Protein AF-A0A2A2IGM1-F1 (afdb_monomer)

Organism: NCBI:txid2024555

Sequence (152 aa):
MILDYQLIFGVDKQMHVLLFTIISVVAGTVIILLSARGVALRNLSYLWITLVTSGIAEEYRQYMLPTRSAEFLDAIANMIGVTIGIFIPWLIAYGMKHKTHSFFKHFRLYTLFLFPLFLVLIYFNEIPFVTFEKPLQQKVDNIFVSIGLMKE

Secondary structure (DSSP, 8-state):
----HHHHH-HHHHHHHHHHHHHHHHHHHHHHHHSPTTTHHHHHHHHHHHHHHHHHHHHHHHHTSTT----HHHHHHHHHHHHHHHHHHHHHHHHHHSSS---HHHHHHHHHHHHHHHHHHHHH-SS-SS---HHHHHHHHHHHHHTT----

Radius of gyration: 18.64 Å; Cα contacts (8 Å, |Δi|>4): 118; chains: 1; bounding box: 52×28×47 Å

Foldseek 3Di:
DDFPCCLQPNPLLVCLLQVLLVVLLVVLVVLLVPDDQPCSLVVLVVVLVVQLVVQVVVLVVQCPPPVDNSAPSSSVSNNNSNVNNSVVSNVVSVVRRDVDDPPPPVVVVVCVVVVVVVVVSQVPGPDNSDDDDPVVVVVVVVVCVVVPNDDD

Mean predicted aligned error: 12.87 Å

pLDDT: mean 72.8, std 14.66, range [43.31, 95.06]

Solvent-accessible surface area (backbone atoms only — not comparable to full-atom values): 8603 Å² total; per-residue (Å²): 128,77,73,59,60,60,79,73,65,24,71,67,37,54,48,36,20,50,51,30,17,53,54,25,32,55,53,30,44,51,47,48,77,73,36,59,92,88,48,30,64,60,53,46,52,50,50,49,53,53,51,43,52,50,43,44,51,49,39,58,56,42,42,74,36,97,90,41,80,56,50,66,63,44,42,46,21,27,42,52,9,34,52,61,14,33,46,58,37,48,52,52,50,46,55,74,72,37,94,75,85,80,72,73,70,61,59,60,62,53,55,65,61,49,50,62,56,50,55,55,52,65,70,70,48,88,72,74,75,71,67,63,61,73,80,54,45,56,54,53,51,54,54,41,54,76,71,71,68,76,82,132

Structure (mmCIF, N/CA/C/O backbone):
data_AF-A0A2A2IGM1-F1
#
_entry.id   AF-A0A2A2IGM1-F1
#
loop_
_atom_site.group_PDB
_atom_site.id
_atom_site.type_symbol
_atom_site.label_atom_id
_atom_site.label_alt_id
_atom_site.label_comp_id
_atom_site.label_asym_id
_atom_site.label_entity_id
_atom_site.label_seq_id
_atom_site.pdbx_PDB_ins_code
_atom_site.Cartn_x
_atom_site.Cartn_y
_atom_site.Cartn_z
_atom_site.occupancy
_atom_site.B_iso_or_equiv
_atom_site.auth_seq_id
_atom_site.auth_comp_id
_atom_site.auth_asym_id
_atom_site.auth_atom_id
_atom_site.pdbx_PDB_model_num
ATOM 1 N N . MET A 1 1 ? 24.501 10.275 -14.518 1.00 49.25 1 MET A N 1
ATOM 2 C CA . MET A 1 1 ? 23.155 9.765 -14.167 1.00 49.25 1 MET A CA 1
ATOM 3 C C . MET A 1 1 ? 22.153 10.396 -15.121 1.00 49.25 1 MET A C 1
ATOM 5 O O . MET A 1 1 ? 21.998 11.608 -15.079 1.00 49.25 1 MET A O 1
ATOM 9 N N . ILE A 1 2 ? 21.548 9.618 -16.017 1.00 55.19 2 ILE A N 1
ATOM 10 C CA . ILE A 1 2 ? 20.453 10.086 -16.877 1.00 55.19 2 ILE A CA 1
ATOM 11 C C . ILE A 1 2 ? 19.196 9.430 -16.313 1.00 55.19 2 ILE A C 1
ATOM 13 O O . ILE A 1 2 ? 19.105 8.208 -16.299 1.00 55.19 2 ILE A O 1
ATOM 17 N N . LEU A 1 3 ? 18.301 10.235 -15.743 1.00 57.44 3 LEU A N 1
ATOM 18 C CA . LEU A 1 3 ? 17.039 9.766 -15.178 1.00 57.44 3 LEU A CA 1
ATOM 19 C C . LEU A 1 3 ? 15.986 9.791 -16.289 1.00 57.44 3 LEU A C 1
ATOM 21 O O . LEU A 1 3 ? 15.735 10.856 -16.856 1.00 57.44 3 LEU A O 1
ATOM 25 N N . ASP A 1 4 ? 15.359 8.655 -16.585 1.00 69.88 4 ASP A N 1
ATOM 26 C CA . ASP A 1 4 ? 14.182 8.640 -17.455 1.00 6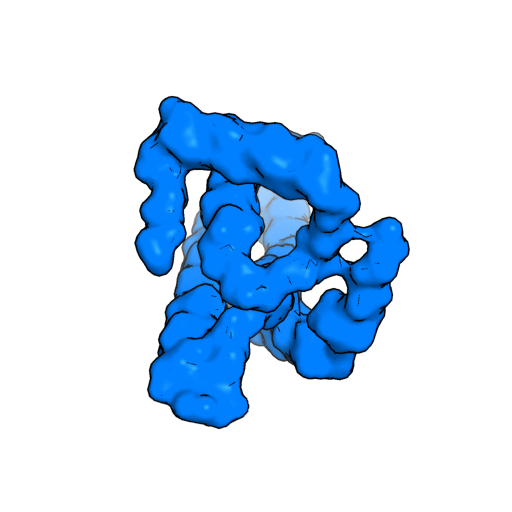9.88 4 ASP A CA 1
ATOM 27 C C . ASP A 1 4 ? 12.949 9.063 -16.644 1.00 69.88 4 ASP A C 1
ATOM 29 O O . ASP A 1 4 ? 12.289 8.269 -15.972 1.00 69.88 4 ASP A O 1
ATOM 33 N N . TYR A 1 5 ? 12.672 10.366 -16.660 1.00 68.38 5 TYR A N 1
ATOM 34 C CA . TYR A 1 5 ? 11.552 10.957 -15.930 1.00 68.38 5 TYR A CA 1
ATOM 35 C C . TYR A 1 5 ? 10.191 10.446 -16.404 1.00 68.38 5 TYR A C 1
ATOM 37 O O . TYR A 1 5 ? 9.252 10.415 -15.608 1.00 68.38 5 TYR A O 1
ATOM 45 N N . GLN A 1 6 ? 10.069 10.054 -17.672 1.00 69.56 6 GLN A N 1
ATOM 46 C CA . GLN A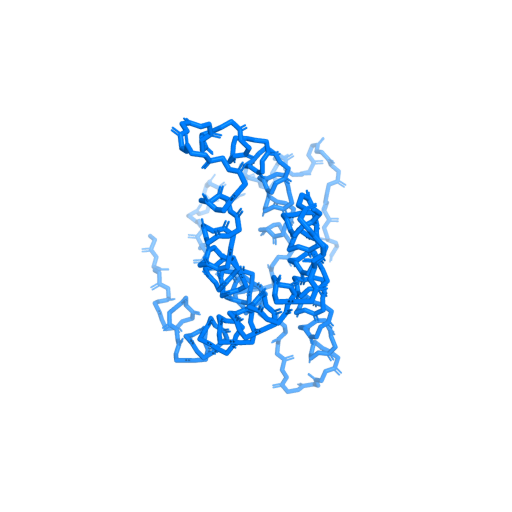 1 6 ? 8.806 9.586 -18.227 1.00 69.56 6 GLN A CA 1
ATOM 47 C C . GLN A 1 6 ? 8.500 8.160 -17.765 1.00 69.56 6 GLN A C 1
ATOM 49 O O . GLN A 1 6 ? 7.343 7.860 -17.481 1.00 69.56 6 GLN A O 1
ATOM 54 N N . LEU A 1 7 ? 9.525 7.322 -17.604 1.00 67.75 7 LEU A N 1
ATOM 55 C CA . LEU A 1 7 ? 9.385 5.998 -17.000 1.00 67.75 7 LEU A CA 1
ATOM 56 C C . LEU A 1 7 ? 9.006 6.089 -15.509 1.00 67.75 7 LEU A C 1
ATOM 58 O O . LEU A 1 7 ? 8.146 5.353 -15.035 1.00 67.75 7 LEU A O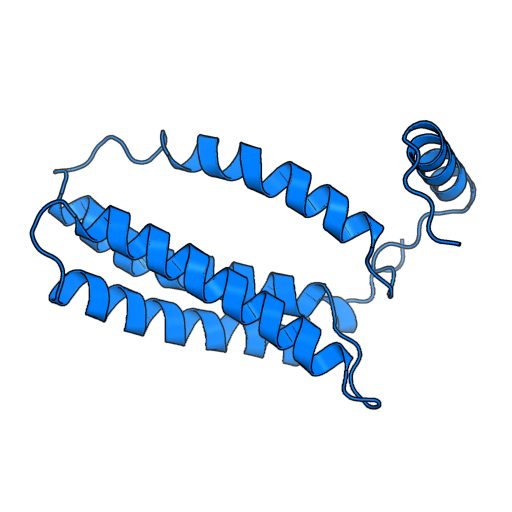 1
ATOM 62 N N . ILE A 1 8 ? 9.613 7.023 -14.766 1.00 67.12 8 ILE A N 1
ATOM 63 C CA . ILE A 1 8 ? 9.427 7.141 -13.307 1.00 67.12 8 ILE A CA 1
ATOM 64 C C . ILE A 1 8 ? 8.111 7.843 -12.931 1.00 67.12 8 ILE A C 1
ATOM 66 O O . ILE A 1 8 ? 7.452 7.440 -11.975 1.00 67.12 8 ILE A O 1
ATOM 70 N N . PHE A 1 9 ? 7.722 8.891 -13.662 1.00 68.44 9 PHE A N 1
ATOM 71 C CA . PHE A 1 9 ? 6.557 9.733 -13.345 1.00 68.44 9 PHE A CA 1
ATOM 72 C C . PHE A 1 9 ? 5.496 9.756 -14.449 1.00 68.44 9 PHE A C 1
ATOM 74 O O . PHE A 1 9 ? 4.668 10.673 -14.495 1.00 68.44 9 PHE A O 1
ATOM 81 N N . GLY A 1 10 ? 5.515 8.763 -15.339 1.00 77.88 10 GLY A N 1
ATOM 82 C CA . GLY A 1 10 ? 4.554 8.635 -16.427 1.00 77.88 10 GLY A CA 1
ATOM 83 C C . GLY A 1 10 ? 3.104 8.695 -15.945 1.00 77.88 10 GLY A C 1
ATOM 84 O O . GLY A 1 10 ? 2.783 8.330 -14.813 1.00 77.88 10 GLY A O 1
ATOM 85 N N . VAL A 1 11 ? 2.212 9.156 -16.826 1.00 75.38 11 VAL A N 1
ATOM 86 C CA . VAL A 1 11 ? 0.766 9.279 -16.550 1.00 75.38 11 VAL A CA 1
ATOM 87 C C . VAL A 1 11 ? 0.176 7.955 -16.059 1.00 75.38 11 VAL A C 1
ATOM 89 O O . VAL A 1 11 ? -0.656 7.943 -15.159 1.00 75.38 11 VAL A O 1
ATOM 92 N N . ASP A 1 12 ? 0.667 6.846 -16.599 1.00 80.62 12 ASP A N 1
ATOM 93 C CA . ASP A 1 12 ? 0.325 5.492 -16.178 1.00 80.62 12 ASP A CA 1
ATOM 94 C C . ASP A 1 12 ? 0.574 5.269 -14.668 1.00 80.62 12 ASP A C 1
ATOM 96 O O . ASP A 1 12 ? -0.357 4.951 -13.927 1.00 80.62 12 ASP A O 1
ATOM 100 N N . LYS A 1 13 ? 1.762 5.626 -14.153 1.00 81.50 13 LYS A N 1
ATOM 101 C CA . LYS A 1 13 ? 2.102 5.518 -12.717 1.00 81.50 13 LYS A CA 1
ATOM 102 C C . LYS A 1 13 ? 1.212 6.390 -11.842 1.00 81.50 13 LYS A C 1
ATOM 104 O O . LYS A 1 13 ? 0.799 5.988 -10.755 1.00 81.50 13 LYS A O 1
ATOM 109 N N . GLN A 1 14 ? 0.879 7.587 -12.320 1.00 77.31 14 GLN A N 1
ATOM 110 C CA . GLN A 1 14 ? -0.026 8.491 -11.608 1.00 77.31 14 GLN A CA 1
ATOM 111 C C . GLN A 1 14 ? -1.435 7.898 -11.499 1.00 77.31 14 GLN A C 1
ATOM 113 O O . GLN A 1 14 ? -2.065 8.010 -10.446 1.00 77.31 14 GLN A O 1
ATOM 118 N N . MET A 1 15 ? -1.909 7.223 -12.549 1.00 80.88 15 MET A N 1
ATOM 119 C CA . MET A 1 15 ? -3.199 6.537 -12.543 1.00 80.88 15 MET A CA 1
ATOM 120 C C . MET A 1 15 ? -3.215 5.353 -11.576 1.00 80.88 15 MET A C 1
ATOM 122 O O . MET A 1 15 ? -4.188 5.207 -10.837 1.00 80.88 15 MET A O 1
ATOM 126 N N . HIS A 1 16 ? -2.136 4.572 -11.511 1.00 87.00 16 HIS A N 1
ATOM 127 C CA . HIS A 1 16 ? -1.963 3.506 -10.521 1.00 87.00 16 HIS A CA 1
ATOM 128 C C . HIS A 1 16 ? -2.046 4.046 -9.082 1.00 87.00 16 HIS A C 1
ATOM 130 O O . HIS A 1 16 ? -2.864 3.577 -8.283 1.00 87.00 16 HIS A O 1
ATOM 136 N N . VAL A 1 17 ? -1.297 5.114 -8.767 1.00 84.25 17 VAL A N 1
ATOM 137 C CA . VAL A 1 17 ? -1.372 5.781 -7.453 1.00 84.25 17 VAL A CA 1
ATOM 138 C C . VAL A 1 17 ? -2.794 6.267 -7.163 1.00 84.25 17 VAL A C 1
ATOM 140 O O . VAL A 1 17 ? -3.334 5.995 -6.087 1.00 84.25 17 VAL A O 1
ATOM 143 N N . LEU A 1 18 ? -3.413 6.996 -8.094 1.00 79.56 18 LEU A N 1
ATOM 144 C CA . LEU A 1 18 ? -4.722 7.615 -7.894 1.00 79.56 18 LEU A CA 1
ATOM 145 C C . LEU A 1 18 ? -5.822 6.567 -7.688 1.00 79.56 18 LEU A C 1
ATOM 147 O O . LEU A 1 18 ? -6.613 6.680 -6.749 1.00 79.56 18 LEU A O 1
ATOM 151 N N . LEU A 1 19 ? -5.853 5.533 -8.532 1.00 86.00 19 LEU A N 1
ATOM 152 C CA . LEU A 1 19 ? -6.855 4.473 -8.482 1.00 86.00 19 LEU A CA 1
ATOM 153 C C . LEU A 1 19 ? -6.801 3.729 -7.147 1.00 86.00 19 LEU A C 1
ATOM 155 O O . LEU A 1 19 ? -7.818 3.621 -6.455 1.00 86.00 19 LEU A O 1
ATOM 159 N N . PHE A 1 20 ? -5.613 3.270 -6.749 1.00 90.56 20 PHE A N 1
ATOM 160 C CA . PHE A 1 20 ? -5.453 2.557 -5.485 1.00 90.56 20 PHE A CA 1
ATOM 161 C C . PHE A 1 20 ? -5.695 3.464 -4.277 1.00 90.56 20 PHE A C 1
ATOM 163 O O . PHE A 1 20 ? -6.268 3.002 -3.293 1.00 90.56 20 PHE A O 1
ATOM 170 N N . THR A 1 21 ? -5.379 4.763 -4.365 1.00 83.94 21 THR A N 1
ATOM 171 C CA . THR A 1 21 ? -5.746 5.739 -3.326 1.00 83.94 21 THR A CA 1
ATOM 172 C C . THR A 1 21 ? -7.259 5.787 -3.127 1.00 83.94 21 THR A C 1
ATOM 174 O O . THR A 1 21 ? -7.732 5.631 -2.001 1.00 83.94 21 THR A O 1
ATOM 177 N N . ILE A 1 22 ? -8.034 5.959 -4.203 1.00 80.75 22 ILE A N 1
ATOM 178 C CA . ILE A 1 22 ? -9.500 6.061 -4.130 1.00 80.75 22 ILE A CA 1
ATOM 179 C C . ILE A 1 22 ? -10.105 4.770 -3.569 1.00 80.75 22 ILE A C 1
ATOM 181 O O . ILE A 1 22 ? -10.891 4.824 -2.619 1.00 80.75 22 ILE A O 1
ATOM 185 N N . ILE A 1 23 ? -9.705 3.612 -4.107 1.00 91.25 23 ILE A N 1
ATOM 186 C CA . ILE A 1 23 ? -10.189 2.300 -3.651 1.00 91.25 23 ILE A CA 1
ATOM 187 C C . ILE A 1 23 ? -9.903 2.120 -2.158 1.00 91.25 23 ILE A C 1
ATOM 189 O O . ILE A 1 23 ? -10.788 1.735 -1.391 1.00 91.25 23 ILE A O 1
ATOM 193 N N . SER A 1 24 ? -8.688 2.446 -1.723 1.00 91.06 24 SER A N 1
ATOM 194 C CA . SER A 1 24 ? -8.276 2.328 -0.329 1.00 91.06 24 SER A CA 1
ATOM 195 C C . SER A 1 24 ? -9.010 3.271 0.621 1.00 91.06 24 SER A C 1
ATOM 197 O O . SER A 1 24 ? -9.373 2.839 1.716 1.00 91.06 24 SER A O 1
ATOM 199 N N . VAL A 1 25 ? -9.279 4.520 0.225 1.00 83.56 25 VAL A N 1
ATOM 200 C CA . VAL A 1 25 ? -10.068 5.462 1.041 1.00 83.56 25 VAL A CA 1
ATOM 201 C C . VAL A 1 25 ? -11.489 4.941 1.229 1.00 83.56 25 VAL A C 1
ATOM 203 O O . VAL A 1 25 ? -11.989 4.907 2.357 1.00 83.56 25 VAL A O 1
ATOM 206 N N . VAL A 1 26 ? -12.140 4.516 0.143 1.00 80.31 26 VAL A N 1
ATOM 207 C CA . VAL A 1 26 ? -13.522 4.020 0.182 1.00 80.31 26 VAL A CA 1
ATOM 208 C C . VAL A 1 26 ? -13.605 2.753 1.028 1.00 80.31 26 VAL A C 1
ATOM 210 O O . VAL A 1 26 ? -14.370 2.706 1.993 1.00 80.31 26 VAL A O 1
ATOM 213 N N . ALA A 1 27 ? -12.769 1.754 0.734 1.00 91.88 27 ALA A N 1
ATOM 214 C CA . ALA A 1 27 ? -12.755 0.496 1.471 1.00 91.88 27 ALA A CA 1
ATOM 215 C C . ALA A 1 27 ? -12.395 0.706 2.950 1.00 91.88 27 ALA A C 1
ATOM 217 O O . ALA A 1 27 ? -13.048 0.150 3.833 1.00 91.88 27 ALA A O 1
ATOM 218 N N . GLY A 1 28 ? -11.406 1.554 3.244 1.00 90.12 28 GLY A N 1
ATOM 219 C CA . GLY A 1 28 ? -11.013 1.869 4.615 1.00 90.12 28 GLY A CA 1
ATOM 220 C C . GLY A 1 28 ? -12.122 2.576 5.394 1.00 90.12 28 GLY A C 1
ATOM 221 O O . GLY A 1 28 ? -12.365 2.247 6.554 1.00 90.12 28 GLY A O 1
ATOM 222 N N . THR A 1 29 ? -12.855 3.488 4.752 1.00 80.56 29 THR A N 1
ATOM 223 C CA . THR A 1 29 ? -14.011 4.164 5.361 1.00 80.56 29 THR A CA 1
ATOM 224 C C . THR A 1 29 ? -15.123 3.168 5.683 1.00 80.56 29 THR A C 1
ATOM 226 O O . THR A 1 29 ? -15.623 3.154 6.807 1.00 80.56 29 THR A O 1
ATOM 229 N N . VAL A 1 30 ? -15.459 2.274 4.746 1.00 82.88 30 VAL A N 1
ATOM 230 C CA . VAL A 1 30 ? -16.436 1.193 4.972 1.00 82.88 30 VAL A CA 1
ATOM 231 C C . VAL A 1 30 ? -16.005 0.296 6.134 1.00 82.88 30 VAL A C 1
ATOM 233 O O . VAL A 1 30 ? -16.809 0.015 7.021 1.00 82.88 30 VAL A O 1
ATOM 236 N N . ILE A 1 31 ? -14.727 -0.097 6.193 1.00 90.56 31 ILE A N 1
ATOM 237 C CA . ILE A 1 31 ? -14.191 -0.894 7.302 1.00 90.56 31 ILE A CA 1
ATOM 238 C C . ILE A 1 31 ? -14.380 -0.181 8.638 1.00 90.56 31 ILE A C 1
ATOM 240 O O . ILE A 1 31 ? -14.783 -0.829 9.600 1.00 90.56 31 ILE A O 1
ATOM 244 N N . ILE A 1 32 ? -14.134 1.127 8.731 1.00 85.81 32 ILE A N 1
ATOM 245 C CA . ILE A 1 32 ? -14.345 1.874 9.981 1.00 85.81 32 ILE A CA 1
ATOM 246 C C . ILE A 1 32 ? -15.817 1.886 10.381 1.00 85.81 32 ILE A C 1
ATOM 248 O O . ILE A 1 32 ? -16.113 1.641 11.548 1.00 85.81 32 ILE A O 1
ATOM 252 N N . LEU A 1 33 ? -16.723 2.139 9.431 1.00 78.19 33 LEU A N 1
ATOM 253 C CA . LEU A 1 33 ? -18.165 2.205 9.686 1.00 78.19 33 LEU A CA 1
ATOM 254 C C . LEU A 1 33 ? -18.735 0.865 10.171 1.00 78.19 33 LEU A C 1
ATOM 256 O O . LEU A 1 33 ? -19.627 0.851 11.015 1.00 78.19 33 LEU A O 1
ATOM 260 N N . LEU A 1 34 ? -18.208 -0.251 9.663 1.00 84.50 34 LEU A N 1
ATOM 261 C CA . LEU A 1 34 ? -18.654 -1.601 10.023 1.00 84.50 34 LEU A CA 1
ATOM 262 C C . LEU A 1 34 ? -17.903 -2.196 11.224 1.00 84.50 34 LEU A C 1
ATOM 264 O O . LEU A 1 34 ? -18.344 -3.185 11.809 1.00 84.50 34 LEU A O 1
ATOM 268 N N . SER A 1 35 ? -16.752 -1.634 11.596 1.00 84.44 35 SER A N 1
ATOM 269 C CA . SER A 1 35 ? -15.924 -2.177 12.671 1.00 84.44 35 SER A CA 1
ATOM 270 C C . SER A 1 35 ? -16.444 -1.781 14.048 1.00 84.44 35 SER A C 1
ATOM 272 O O . SER A 1 35 ? -16.682 -0.611 14.342 1.00 84.44 35 SER A O 1
ATOM 274 N N . ALA A 1 36 ? -16.497 -2.753 14.959 1.00 82.94 36 ALA A N 1
ATOM 275 C CA . ALA A 1 36 ? -16.712 -2.473 16.373 1.00 82.94 36 ALA A CA 1
ATOM 276 C C . ALA A 1 36 ? -15.592 -1.580 16.951 1.00 82.94 36 ALA A C 1
ATOM 278 O O . ALA A 1 36 ? -14.444 -1.566 16.479 1.00 82.94 36 ALA A O 1
ATOM 279 N N . ARG A 1 37 ? -15.912 -0.838 18.020 1.00 73.81 37 ARG A N 1
ATOM 280 C CA . ARG A 1 37 ? -14.946 0.039 18.700 1.00 73.81 37 ARG A CA 1
ATOM 281 C C . ARG A 1 37 ? -13.709 -0.758 19.126 1.00 73.81 37 ARG A C 1
ATOM 283 O O . ARG A 1 37 ? -13.812 -1.803 19.755 1.00 73.81 37 ARG A O 1
ATOM 290 N N . GLY A 1 38 ? -12.529 -0.245 18.784 1.00 78.31 38 GLY A N 1
ATOM 291 C CA . GLY A 1 38 ? -11.242 -0.817 19.191 1.00 78.31 38 GLY A CA 1
ATOM 292 C C . GLY A 1 38 ? -10.607 -1.806 18.206 1.00 78.31 38 GLY A C 1
ATOM 293 O O . GLY A 1 38 ? -9.385 -1.964 18.266 1.00 78.31 38 GLY A O 1
ATOM 294 N N . VAL A 1 39 ? -11.366 -2.388 17.265 1.00 90.06 39 VAL A N 1
ATOM 295 C CA . VAL A 1 39 ? -10.822 -3.312 16.241 1.00 90.06 39 VAL A CA 1
ATOM 296 C C . VAL A 1 39 ? -10.585 -2.664 14.873 1.00 90.06 39 VAL A C 1
ATOM 298 O O . VAL A 1 39 ? -9.858 -3.233 14.063 1.00 90.06 39 VAL A O 1
ATOM 301 N N . ALA A 1 40 ? -11.106 -1.455 14.634 1.00 88.38 40 ALA A N 1
ATOM 302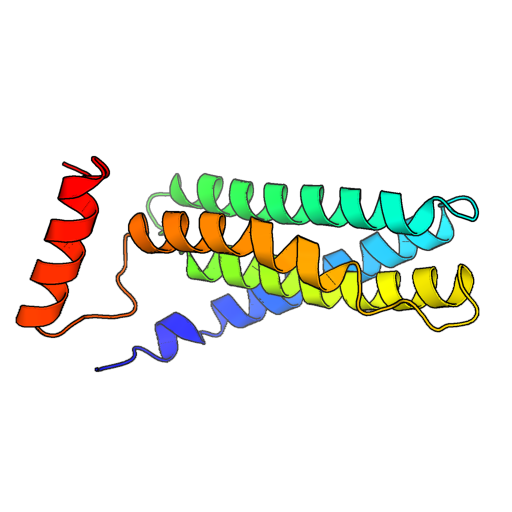 C CA . ALA A 1 40 ? -10.998 -0.753 13.348 1.00 88.38 40 ALA A CA 1
ATOM 303 C C . ALA A 1 40 ? -9.553 -0.632 12.828 1.00 88.38 40 ALA A C 1
ATOM 305 O O . ALA A 1 40 ? -9.290 -0.962 11.679 1.00 88.38 40 ALA A O 1
ATOM 306 N N . LEU A 1 41 ? -8.590 -0.252 13.680 1.00 88.88 41 LEU A N 1
ATOM 307 C CA . LEU A 1 41 ? -7.178 -0.142 13.275 1.00 88.88 41 LEU A CA 1
ATOM 308 C C . LEU A 1 41 ? -6.585 -1.482 12.820 1.00 88.88 41 LEU A C 1
ATOM 310 O O . LEU A 1 41 ? -5.797 -1.513 11.883 1.00 88.88 41 LEU A O 1
ATOM 314 N N . ARG A 1 42 ? -6.974 -2.589 13.464 1.00 90.44 42 ARG A N 1
ATOM 315 C CA . ARG A 1 42 ? -6.532 -3.931 13.066 1.00 90.44 42 ARG A CA 1
ATOM 316 C C . ARG A 1 42 ? -7.122 -4.307 11.708 1.00 90.44 42 ARG A C 1
ATOM 318 O O . ARG A 1 42 ? -6.402 -4.802 10.851 1.00 90.44 42 ARG A O 1
ATOM 325 N N . ASN A 1 43 ? -8.407 -4.027 11.509 1.00 92.62 43 ASN A N 1
ATOM 326 C CA . ASN A 1 43 ? -9.094 -4.316 10.253 1.00 92.62 43 ASN A CA 1
ATOM 327 C C . ASN A 1 43 ? -8.543 -3.467 9.093 1.00 92.62 43 ASN A C 1
ATOM 329 O O . ASN A 1 43 ? -8.405 -3.978 7.988 1.00 92.62 43 ASN A O 1
ATOM 333 N N . LEU A 1 44 ? -8.151 -2.214 9.348 1.00 92.00 44 LEU A N 1
ATOM 334 C CA . LEU A 1 44 ? -7.449 -1.376 8.370 1.00 92.00 44 LEU A CA 1
ATOM 335 C C . LEU A 1 44 ? -6.065 -1.930 8.008 1.00 92.00 44 LEU A C 1
ATOM 337 O O . LEU A 1 44 ? -5.697 -1.898 6.839 1.00 92.00 44 LEU A O 1
ATOM 341 N N . SER A 1 45 ? -5.316 -2.482 8.971 1.00 90.94 45 SER A N 1
ATOM 342 C CA . SER A 1 45 ? -4.050 -3.167 8.670 1.00 90.94 45 SER A CA 1
ATOM 343 C C . SER A 1 45 ? -4.263 -4.401 7.790 1.00 90.94 45 SER A C 1
ATOM 345 O O . SER A 1 45 ? -3.495 -4.618 6.858 1.00 90.94 45 SER A O 1
ATOM 347 N N . TYR A 1 46 ? -5.308 -5.196 8.049 1.00 93.50 46 TYR A N 1
ATOM 348 C CA . TYR A 1 46 ? -5.648 -6.331 7.185 1.00 93.50 46 TYR A CA 1
ATOM 349 C C . TYR A 1 46 ? -6.042 -5.876 5.784 1.00 93.50 46 TYR A C 1
ATOM 351 O O . TYR A 1 46 ? -5.528 -6.424 4.816 1.00 93.50 46 TYR A O 1
ATOM 359 N N . LEU A 1 47 ? -6.865 -4.829 5.674 1.00 94.25 47 LEU A N 1
ATOM 360 C CA . LEU A 1 47 ? -7.216 -4.233 4.388 1.00 94.25 47 LEU A CA 1
ATOM 361 C C . LEU A 1 47 ? -5.969 -3.776 3.620 1.00 94.25 47 LEU A C 1
ATOM 363 O O . LEU A 1 47 ? -5.866 -4.049 2.429 1.00 94.25 47 LEU A O 1
ATOM 367 N N . TRP A 1 48 ? -5.015 -3.122 4.291 1.00 95.06 48 TRP A N 1
ATOM 368 C CA . TRP A 1 48 ? -3.764 -2.691 3.665 1.00 95.06 48 TRP A CA 1
ATOM 369 C C . TRP A 1 48 ? -2.991 -3.874 3.088 1.00 95.06 48 TRP A C 1
ATOM 371 O O . TRP A 1 48 ? -2.654 -3.854 1.908 1.00 95.06 48 TRP A O 1
ATOM 381 N N . ILE A 1 49 ? -2.784 -4.929 3.886 1.00 91.69 49 ILE A N 1
ATOM 382 C CA . ILE A 1 49 ? -2.086 -6.140 3.435 1.00 91.69 49 ILE A CA 1
ATOM 383 C C . ILE A 1 49 ? -2.817 -6.739 2.231 1.00 91.69 49 ILE A C 1
ATOM 385 O O . ILE A 1 49 ? -2.195 -7.002 1.208 1.00 91.69 49 ILE A O 1
ATOM 389 N N . THR A 1 50 ? -4.140 -6.900 2.317 1.00 93.62 50 THR A N 1
ATOM 390 C CA . THR A 1 50 ? -4.942 -7.465 1.228 1.00 93.62 50 THR A CA 1
ATOM 391 C C . THR A 1 50 ? -4.829 -6.646 -0.054 1.00 93.62 50 THR A C 1
ATOM 393 O O . THR A 1 50 ? -4.616 -7.228 -1.115 1.00 93.62 50 THR A O 1
ATOM 396 N N . LEU A 1 51 ? -4.941 -5.317 0.016 1.00 93.38 51 LEU A N 1
ATOM 397 C CA . LEU A 1 51 ? -4.880 -4.458 -1.168 1.00 93.38 51 LEU A CA 1
ATOM 398 C C . LEU A 1 51 ? -3.478 -4.410 -1.780 1.00 93.38 51 LEU A C 1
ATOM 400 O O . LEU A 1 51 ? -3.364 -4.492 -2.999 1.00 93.38 51 LEU A O 1
ATOM 404 N N . VAL A 1 52 ? -2.420 -4.343 -0.966 1.00 90.31 52 VAL A N 1
ATOM 405 C CA . VAL A 1 52 ? -1.036 -4.379 -1.468 1.00 90.31 52 VAL A CA 1
ATOM 406 C C . VAL A 1 52 ? -0.724 -5.727 -2.111 1.00 90.31 52 VAL A C 1
ATOM 408 O O . VAL A 1 52 ? -0.219 -5.762 -3.229 1.00 90.31 52 VAL A O 1
ATOM 411 N N . THR A 1 53 ? -1.068 -6.842 -1.460 1.00 88.44 53 THR A N 1
ATOM 412 C CA . THR A 1 53 ? -0.864 -8.178 -2.036 1.00 88.44 53 THR A CA 1
ATOM 413 C C . THR A 1 53 ? -1.669 -8.359 -3.320 1.00 88.44 53 THR A C 1
ATOM 415 O O . THR A 1 53 ? -1.133 -8.887 -4.289 1.00 88.44 53 THR A O 1
ATOM 418 N N . SER A 1 54 ? -2.919 -7.888 -3.360 1.00 89.19 54 SER A N 1
ATOM 419 C CA . SER A 1 54 ? -3.752 -7.962 -4.567 1.00 89.19 54 SER A CA 1
ATOM 420 C C . SER A 1 54 ? -3.184 -7.109 -5.701 1.00 89.19 54 SER A C 1
ATOM 422 O O . SER A 1 54 ? -3.147 -7.570 -6.834 1.00 89.19 54 SER A O 1
ATOM 424 N N . GLY A 1 55 ? -2.692 -5.902 -5.400 1.00 87.25 55 GLY A N 1
ATOM 425 C CA . GLY A 1 55 ? -2.043 -5.035 -6.384 1.00 87.25 55 GLY A CA 1
ATOM 426 C C . GLY A 1 55 ? -0.776 -5.663 -6.962 1.00 87.25 55 GLY A C 1
ATOM 427 O O . GLY A 1 55 ? -0.616 -5.698 -8.173 1.00 87.25 55 GLY A O 1
ATOM 428 N N . ILE A 1 56 ? 0.086 -6.238 -6.118 1.00 86.31 56 ILE A N 1
ATOM 429 C CA . ILE A 1 56 ? 1.289 -6.954 -6.574 1.00 86.31 56 ILE A CA 1
ATOM 430 C C . ILE A 1 56 ? 0.913 -8.183 -7.415 1.00 86.31 56 ILE A C 1
ATOM 432 O O . ILE A 1 56 ? 1.508 -8.416 -8.464 1.00 86.31 56 ILE A O 1
ATOM 436 N N . ALA A 1 57 ? -0.070 -8.972 -6.973 1.00 85.69 57 ALA A N 1
ATOM 437 C CA . ALA A 1 57 ? -0.531 -10.146 -7.709 1.00 85.69 57 ALA A CA 1
ATOM 438 C C . ALA A 1 57 ? -1.108 -9.775 -9.083 1.00 85.69 57 ALA A C 1
ATOM 440 O O . ALA A 1 57 ? -0.890 -10.500 -10.050 1.00 85.69 57 ALA A O 1
ATOM 441 N N . GLU A 1 58 ? -1.806 -8.642 -9.179 1.00 85.88 58 GLU A N 1
ATOM 442 C CA . GLU A 1 58 ? -2.331 -8.139 -10.444 1.00 85.88 58 GLU A CA 1
ATOM 443 C C . GLU A 1 58 ? -1.207 -7.714 -11.399 1.00 85.88 58 GLU A C 1
ATOM 445 O O . GLU A 1 58 ? -1.271 -8.064 -12.575 1.00 85.88 58 GLU A O 1
ATOM 450 N N . GLU A 1 59 ? -0.134 -7.083 -10.912 1.00 83.44 59 GLU A N 1
ATOM 451 C CA . GLU A 1 59 ? 1.042 -6.795 -11.751 1.00 83.44 59 GLU A CA 1
ATOM 452 C C . GLU A 1 59 ? 1.716 -8.083 -12.256 1.00 83.44 59 GLU A C 1
ATOM 454 O O . GLU A 1 59 ? 2.027 -8.206 -13.441 1.00 83.44 59 GLU A O 1
ATOM 459 N N . TYR A 1 60 ? 1.860 -9.109 -11.406 1.00 80.69 60 TYR A N 1
ATOM 460 C CA . TYR A 1 60 ? 2.351 -10.425 -11.845 1.00 80.69 60 TYR A CA 1
ATOM 461 C C . TYR A 1 60 ? 1.413 -11.110 -12.845 1.00 80.69 60 TYR A C 1
ATOM 463 O O . TYR A 1 60 ? 1.873 -11.813 -13.744 1.00 80.69 60 TYR A O 1
ATOM 471 N N . ARG A 1 61 ? 0.095 -10.917 -12.726 1.00 83.44 61 ARG A N 1
ATOM 472 C CA . ARG A 1 61 ? -0.869 -11.416 -13.714 1.00 83.44 61 ARG A CA 1
ATOM 473 C C . ARG A 1 61 ? -0.699 -10.693 -15.051 1.00 83.44 61 ARG A C 1
ATOM 475 O O . ARG A 1 61 ? -0.805 -11.326 -16.099 1.00 83.44 61 ARG A O 1
ATOM 482 N N . GLN A 1 62 ? -0.432 -9.388 -15.023 1.00 76.00 62 GLN A N 1
ATOM 483 C CA . GLN A 1 62 ? -0.182 -8.588 -16.222 1.00 76.00 62 GLN A CA 1
ATOM 484 C C . GLN A 1 62 ? 1.155 -8.925 -16.886 1.00 76.00 62 GLN A C 1
ATOM 486 O O . GLN A 1 62 ? 1.205 -8.905 -18.111 1.00 76.00 62 GLN A O 1
ATOM 491 N N . TYR A 1 63 ? 2.175 -9.342 -16.125 1.00 69.31 63 TYR A N 1
ATOM 492 C CA . TYR A 1 63 ? 3.429 -9.887 -16.671 1.00 69.31 63 TYR A CA 1
ATOM 493 C C . TYR A 1 63 ? 3.202 -11.043 -17.652 1.00 69.31 63 TYR A C 1
ATOM 495 O O . TYR A 1 63 ? 3.937 -11.213 -18.620 1.00 69.31 63 TYR A O 1
ATOM 503 N N . MET A 1 64 ? 2.175 -11.864 -17.409 1.00 72.50 64 MET A N 1
ATOM 504 C CA . MET A 1 64 ? 1.862 -13.006 -18.271 1.00 72.50 64 MET A CA 1
ATOM 505 C C . MET A 1 64 ? 1.251 -12.587 -19.619 1.00 72.50 64 MET A C 1
ATOM 507 O O . MET A 1 64 ? 1.032 -13.441 -20.479 1.00 72.50 64 MET A O 1
ATOM 511 N N . LEU A 1 65 ? 0.946 -11.299 -19.817 1.00 75.38 65 LEU A N 1
ATOM 512 C CA . LEU A 1 65 ? 0.431 -10.778 -21.077 1.00 75.38 65 LEU A CA 1
ATOM 513 C C . LEU A 1 65 ? 1.598 -10.332 -21.975 1.00 75.38 65 LEU A C 1
ATOM 515 O O . LEU A 1 65 ? 2.356 -9.443 -21.600 1.00 75.38 65 LEU A O 1
ATOM 519 N N . PRO A 1 66 ? 1.708 -10.853 -23.209 1.00 58.22 66 PRO A N 1
ATOM 520 C CA . PRO A 1 66 ? 2.875 -10.644 -24.075 1.00 58.22 66 PRO A CA 1
ATOM 521 C C . PRO A 1 66 ? 3.094 -9.193 -24.540 1.00 58.22 66 PRO A C 1
ATOM 523 O O . PRO A 1 66 ? 4.126 -8.889 -25.127 1.00 58.22 66 PRO A O 1
ATOM 526 N N . THR A 1 67 ? 2.137 -8.292 -24.303 1.00 62.59 67 THR A N 1
ATOM 527 C CA . THR A 1 67 ? 2.215 -6.865 -24.663 1.00 62.59 67 THR A CA 1
ATOM 528 C C . THR A 1 67 ? 2.410 -5.947 -23.455 1.00 62.59 67 THR A C 1
ATOM 530 O O . THR A 1 67 ? 2.318 -4.730 -23.608 1.00 62.59 67 THR A O 1
ATOM 533 N N . ARG A 1 68 ? 2.599 -6.502 -22.251 1.00 58.19 68 ARG A N 1
ATOM 534 C CA . ARG A 1 68 ? 2.769 -5.747 -21.007 1.00 58.19 68 ARG A CA 1
ATOM 535 C C . ARG A 1 68 ? 4.012 -6.235 -20.274 1.00 58.19 68 ARG A C 1
ATOM 537 O O . ARG A 1 68 ? 4.106 -7.399 -19.908 1.00 58.19 68 ARG A O 1
ATOM 544 N N . SER A 1 69 ? 4.952 -5.333 -20.027 1.00 59.12 69 SER A N 1
ATOM 545 C CA . SER A 1 69 ? 5.975 -5.543 -19.007 1.00 59.12 69 SER A CA 1
ATOM 546 C C . SER A 1 69 ? 5.335 -5.341 -17.638 1.00 59.12 69 SER A C 1
AT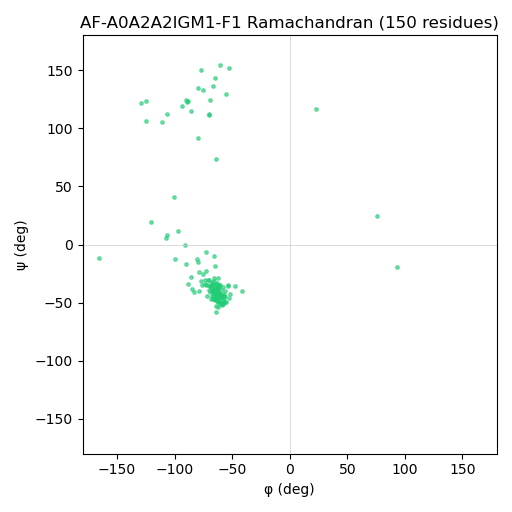OM 548 O O . SER A 1 69 ? 4.629 -4.355 -17.443 1.00 59.12 69 SER A O 1
ATOM 550 N N . ALA A 1 70 ? 5.572 -6.245 -16.686 1.00 56.62 70 ALA A N 1
ATOM 551 C CA . ALA A 1 70 ? 5.289 -5.915 -15.293 1.00 56.62 70 ALA A CA 1
ATOM 552 C C . ALA A 1 70 ? 6.306 -4.877 -14.847 1.00 56.62 70 ALA A C 1
ATOM 554 O O . ALA A 1 70 ? 7.502 -5.161 -14.764 1.00 56.62 70 ALA A O 1
ATOM 555 N N . GLU A 1 71 ? 5.839 -3.664 -14.589 1.00 66.69 71 GLU A N 1
ATOM 556 C CA . GLU A 1 71 ? 6.726 -2.609 -14.150 1.00 66.69 71 GLU A CA 1
ATOM 557 C C . GLU A 1 71 ? 6.728 -2.584 -12.632 1.00 66.69 71 GLU A C 1
ATOM 559 O O . GLU A 1 71 ? 5.726 -2.334 -11.966 1.00 66.69 71 GLU A O 1
ATOM 564 N N . PHE A 1 72 ? 7.904 -2.810 -12.058 1.00 70.81 72 PHE A N 1
ATOM 565 C CA . PHE A 1 72 ? 8.140 -2.625 -10.630 1.00 70.81 72 PHE A CA 1
ATOM 566 C C . PHE A 1 72 ? 7.595 -1.278 -10.120 1.00 70.81 72 PHE A C 1
ATOM 568 O O . PHE A 1 72 ? 7.069 -1.178 -9.009 1.00 70.81 72 PHE A O 1
ATOM 575 N N . LEU A 1 73 ? 7.683 -0.248 -10.963 1.00 76.81 73 LEU A N 1
ATOM 576 C CA . LEU A 1 73 ? 7.174 1.087 -10.688 1.00 76.81 73 LEU A CA 1
ATOM 577 C C . LEU A 1 73 ? 5.642 1.137 -10.566 1.00 76.81 73 LEU A C 1
ATOM 579 O O . LEU A 1 73 ? 5.158 1.946 -9.779 1.00 76.81 73 LEU A O 1
ATOM 583 N N . ASP A 1 74 ? 4.891 0.253 -11.231 1.00 83.44 74 ASP A N 1
ATOM 584 C CA . ASP A 1 74 ? 3.436 0.118 -11.047 1.00 83.44 74 ASP A CA 1
ATOM 585 C C . ASP A 1 74 ? 3.091 -0.522 -9.715 1.00 83.44 74 ASP A C 1
ATOM 587 O O . ASP A 1 74 ? 2.260 -0.006 -8.969 1.00 83.44 74 ASP A O 1
ATOM 591 N N . ALA A 1 75 ? 3.792 -1.592 -9.342 1.00 83.88 75 ALA A N 1
ATOM 592 C CA . ALA A 1 75 ? 3.612 -2.207 -8.031 1.00 83.88 75 ALA A CA 1
ATOM 593 C C . ALA A 1 75 ? 3.923 -1.210 -6.895 1.00 83.88 75 ALA A C 1
ATOM 595 O O . ALA A 1 75 ? 3.202 -1.153 -5.892 1.00 83.88 75 ALA A O 1
ATOM 596 N N . ILE A 1 76 ? 4.960 -0.378 -7.064 1.00 84.94 76 ILE A N 1
ATOM 597 C CA . ILE A 1 76 ? 5.262 0.726 -6.145 1.00 84.94 76 ILE A CA 1
ATOM 598 C C . ILE A 1 76 ? 4.150 1.772 -6.165 1.00 84.94 76 ILE A C 1
ATOM 600 O O . ILE A 1 76 ? 3.700 2.183 -5.095 1.00 84.94 76 ILE A O 1
ATOM 604 N N . ALA A 1 77 ? 3.705 2.206 -7.344 1.00 87.19 77 ALA A N 1
ATOM 605 C CA . ALA A 1 77 ? 2.631 3.180 -7.487 1.00 87.19 77 ALA A CA 1
ATOM 606 C C . ALA A 1 77 ? 1.352 2.704 -6.775 1.00 87.19 77 ALA A C 1
ATOM 608 O O . ALA A 1 77 ? 0.776 3.449 -5.978 1.00 87.19 77 ALA A O 1
ATOM 609 N N . ASN A 1 78 ? 0.982 1.434 -6.947 1.00 90.38 78 ASN A N 1
ATOM 610 C CA . ASN A 1 78 ? -0.129 0.787 -6.252 1.00 90.38 78 ASN A CA 1
ATOM 611 C C . ASN A 1 78 ? 0.075 0.826 -4.731 1.00 90.38 78 ASN A C 1
ATOM 613 O O . ASN A 1 78 ? -0.803 1.280 -3.999 1.00 90.38 78 ASN A O 1
ATOM 617 N N . MET A 1 79 ? 1.244 0.408 -4.233 1.00 91.75 79 MET A N 1
ATOM 618 C CA . MET A 1 79 ? 1.548 0.400 -2.796 1.00 91.75 79 MET A CA 1
ATOM 619 C C . MET A 1 79 ? 1.521 1.806 -2.179 1.00 91.75 79 MET A C 1
ATOM 621 O O . MET A 1 79 ? 1.003 1.988 -1.071 1.00 91.75 79 MET A O 1
ATOM 625 N N . ILE A 1 80 ? 2.059 2.805 -2.883 1.00 89.88 80 ILE A N 1
ATOM 626 C CA . ILE A 1 80 ? 2.004 4.214 -2.482 1.00 89.88 80 ILE A CA 1
ATOM 627 C C . ILE A 1 80 ? 0.546 4.666 -2.420 1.00 89.88 80 ILE A C 1
ATOM 629 O O . ILE A 1 80 ? 0.127 5.202 -1.394 1.00 89.88 80 ILE A O 1
ATOM 633 N N . GLY A 1 81 ? -0.238 4.387 -3.465 1.00 88.50 81 GLY A N 1
ATOM 634 C CA . GLY A 1 81 ? -1.659 4.712 -3.518 1.00 88.50 81 GLY A CA 1
ATOM 635 C C . GLY A 1 81 ? -2.436 4.102 -2.353 1.00 88.50 81 GLY A C 1
ATOM 636 O O . GLY A 1 81 ? -3.121 4.816 -1.623 1.00 88.50 81 GLY A O 1
ATOM 637 N N . VAL A 1 82 ? -2.252 2.804 -2.089 1.00 94.44 82 VAL A N 1
ATOM 638 C CA . VAL A 1 82 ? -2.894 2.120 -0.955 1.00 94.44 82 VAL A CA 1
ATOM 639 C C . VAL A 1 82 ? -2.498 2.747 0.379 1.00 94.44 82 VAL A C 1
ATOM 641 O O . VAL A 1 82 ? -3.339 2.963 1.251 1.00 94.44 82 VAL A O 1
ATOM 644 N N . THR A 1 83 ? -1.216 3.065 0.550 1.00 91.81 83 THR A N 1
ATOM 645 C CA . THR A 1 83 ? -0.698 3.640 1.796 1.00 91.81 83 THR A CA 1
ATOM 646 C C . THR A 1 83 ? -1.266 5.034 2.047 1.00 91.81 83 THR A C 1
ATOM 648 O O . THR A 1 83 ? -1.761 5.294 3.145 1.00 91.81 83 THR A O 1
ATOM 651 N N . ILE A 1 84 ? -1.263 5.906 1.034 1.00 86.81 84 ILE A N 1
ATOM 652 C CA . ILE A 1 84 ? -1.871 7.242 1.108 1.00 86.81 84 ILE A CA 1
ATOM 653 C C . ILE A 1 84 ? -3.374 7.116 1.375 1.00 86.81 84 ILE A C 1
ATOM 655 O O . ILE A 1 84 ? -3.909 7.790 2.256 1.00 86.81 84 ILE A O 1
ATOM 659 N N . GLY A 1 85 ? -4.054 6.218 0.660 1.00 85.00 85 GLY A N 1
ATOM 660 C CA . GLY A 1 85 ? -5.496 6.049 0.770 1.00 85.00 85 GLY A CA 1
ATOM 661 C C . GLY A 1 85 ? -5.948 5.509 2.127 1.00 85.00 85 GLY A C 1
ATOM 662 O O . GLY A 1 85 ? -6.932 5.993 2.676 1.00 85.00 85 GLY A O 1
ATOM 663 N N . ILE A 1 86 ? -5.217 4.558 2.719 1.00 91.81 86 ILE A N 1
ATOM 664 C CA . ILE A 1 86 ? -5.524 4.013 4.056 1.00 91.81 86 ILE A CA 1
ATOM 665 C C . ILE A 1 86 ? -5.136 4.978 5.176 1.00 91.81 86 ILE A C 1
ATOM 667 O O . ILE A 1 86 ? -5.752 4.943 6.245 1.00 91.81 86 ILE A O 1
ATOM 671 N N . PHE A 1 87 ? -4.171 5.870 4.948 1.00 87.75 87 PHE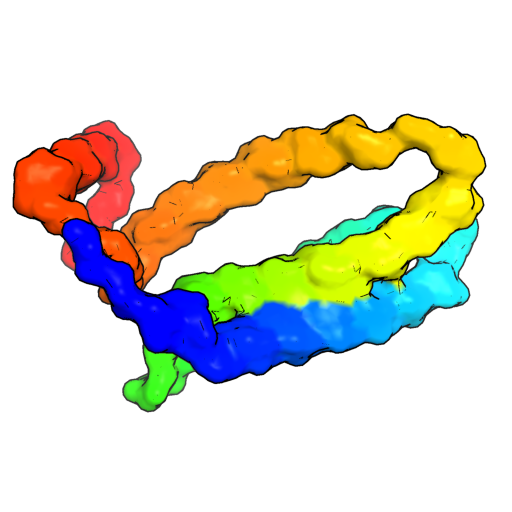 A N 1
ATOM 672 C CA . PHE A 1 87 ? -3.738 6.837 5.953 1.00 87.75 87 PHE A CA 1
ATOM 673 C C . PHE A 1 87 ? -4.895 7.706 6.469 1.00 87.75 87 PHE A C 1
ATOM 675 O O . PHE A 1 87 ? -5.002 7.926 7.674 1.00 87.75 87 PHE A O 1
ATOM 682 N N . ILE A 1 88 ? -5.811 8.130 5.590 1.00 78.44 88 ILE A N 1
ATOM 683 C CA . ILE A 1 88 ? -6.968 8.963 5.956 1.00 78.44 88 ILE A CA 1
ATOM 684 C C . ILE A 1 88 ? -7.933 8.215 6.909 1.00 78.44 88 ILE A C 1
ATOM 686 O O . ILE A 1 88 ? -8.129 8.686 8.034 1.00 78.44 88 ILE A O 1
ATOM 690 N N . PRO A 1 89 ? -8.494 7.038 6.552 1.00 82.81 89 PRO A N 1
ATOM 691 C CA . PRO A 1 89 ? -9.252 6.194 7.475 1.00 82.81 89 PRO A CA 1
ATOM 692 C C . PRO A 1 89 ? -8.485 5.890 8.767 1.00 82.81 89 PRO A C 1
ATOM 694 O O . PRO A 1 89 ? -9.037 5.963 9.865 1.00 82.81 89 PRO A O 1
ATOM 697 N N . TRP A 1 90 ? -7.193 5.582 8.667 1.00 88.94 90 TRP A N 1
ATOM 698 C CA . TRP A 1 90 ? -6.381 5.259 9.832 1.00 88.94 90 TRP A CA 1
ATOM 699 C C . TRP A 1 90 ? -6.309 6.428 10.820 1.00 88.94 90 TRP A C 1
ATOM 701 O O . TRP A 1 90 ? -6.506 6.212 12.016 1.00 88.94 90 TRP A O 1
ATOM 711 N N . LEU A 1 91 ? -6.117 7.664 10.342 1.00 81.69 91 LEU A N 1
ATOM 712 C CA . LEU A 1 91 ? -6.143 8.869 11.179 1.00 81.69 91 LEU A CA 1
ATOM 713 C C . LEU A 1 91 ? -7.496 9.055 11.875 1.00 81.69 91 LEU A C 1
ATOM 715 O O . LEU A 1 91 ? -7.530 9.350 13.071 1.00 81.69 91 LEU A O 1
ATOM 719 N N . ILE A 1 92 ? -8.599 8.828 11.157 1.00 79.81 92 ILE A N 1
ATOM 720 C CA . ILE A 1 92 ? -9.960 8.909 11.708 1.00 79.81 92 ILE A CA 1
ATOM 721 C C . ILE A 1 92 ? -10.141 7.867 12.819 1.00 79.81 92 ILE A C 1
ATOM 723 O O . ILE A 1 92 ? -10.479 8.210 13.953 1.00 79.81 92 ILE A O 1
ATOM 727 N N . ALA A 1 93 ? -9.848 6.596 12.533 1.00 85.25 93 ALA A N 1
ATOM 728 C CA . ALA A 1 93 ? -9.965 5.504 13.498 1.00 85.25 93 ALA A CA 1
ATOM 729 C C . ALA A 1 93 ? -9.046 5.699 14.715 1.00 85.25 93 ALA A C 1
ATOM 731 O O . ALA A 1 93 ? -9.409 5.353 15.843 1.00 85.25 93 ALA A O 1
ATOM 732 N N . TYR A 1 94 ? -7.861 6.267 14.500 1.00 83.06 94 TYR A N 1
ATOM 733 C CA . TYR A 1 94 ? -6.910 6.572 15.557 1.00 83.06 94 TYR A CA 1
ATOM 734 C C . TYR A 1 94 ? -7.419 7.695 16.471 1.00 83.06 94 TYR A C 1
ATOM 736 O O . TYR A 1 94 ? -7.411 7.521 17.691 1.00 83.06 94 TYR A O 1
ATOM 744 N N . GLY A 1 95 ? -7.934 8.792 15.903 1.00 75.81 95 GLY A N 1
ATOM 745 C CA . GLY A 1 95 ? -8.551 9.888 16.658 1.00 75.81 95 GLY A CA 1
ATOM 746 C C . GLY A 1 95 ? -9.802 9.458 17.433 1.00 75.81 95 GLY A C 1
ATOM 747 O O . GLY A 1 95 ? -10.031 9.920 18.548 1.00 75.81 95 GLY A O 1
ATOM 748 N N . MET A 1 96 ? -10.574 8.506 16.898 1.00 75.44 96 MET A N 1
ATOM 749 C CA . MET A 1 96 ? -11.704 7.899 17.613 1.00 75.44 96 MET A CA 1
ATOM 750 C C . MET A 1 96 ? -11.260 7.030 18.799 1.00 75.44 96 MET A C 1
ATOM 752 O O . MET A 1 96 ? -11.958 6.967 19.811 1.00 75.44 96 MET A O 1
ATOM 756 N N . LYS A 1 97 ? -10.130 6.320 18.677 1.00 74.38 97 LYS A N 1
ATOM 757 C CA . LYS A 1 97 ? -9.653 5.359 19.686 1.00 74.38 97 LYS A CA 1
ATOM 758 C C . LYS A 1 97 ? -8.882 6.024 20.822 1.00 74.38 97 LYS A C 1
ATOM 760 O O . LYS A 1 97 ? -9.021 5.633 21.978 1.00 74.38 97 LYS A O 1
ATOM 765 N N . HIS A 1 98 ? -8.043 6.994 20.494 1.00 68.12 98 HIS A N 1
ATOM 766 C CA . HIS A 1 98 ? -7.211 7.695 21.451 1.00 68.12 98 HIS A CA 1
ATOM 767 C C . HIS A 1 98 ? -7.507 9.179 21.309 1.00 68.12 98 HIS A C 1
ATOM 769 O O . HIS A 1 98 ? -7.304 9.739 20.235 1.00 68.12 98 HIS A O 1
ATOM 775 N N . LYS A 1 99 ? -7.908 9.835 22.404 1.00 64.00 99 LYS A N 1
ATOM 776 C CA . LYS A 1 99 ? -7.754 11.289 22.550 1.00 64.00 99 LYS A CA 1
ATOM 777 C C . LYS A 1 99 ? -6.242 11.605 22.553 1.00 64.00 99 LYS A C 1
ATOM 779 O O . LYS A 1 99 ? -5.632 11.744 23.601 1.00 64.00 99 LYS A O 1
ATOM 784 N N . THR A 1 100 ? -5.654 11.501 21.361 1.00 60.12 100 THR A N 1
ATOM 785 C CA . THR A 1 100 ? -4.317 11.832 20.839 1.00 60.12 100 THR A CA 1
ATOM 786 C C . THR A 1 100 ? -3.128 11.929 21.806 1.00 60.12 100 THR A C 1
ATOM 788 O O . THR A 1 100 ? -3.045 12.877 22.574 1.00 60.12 100 THR A O 1
ATOM 791 N N . HIS A 1 101 ? -2.127 11.036 21.628 1.00 50.53 101 HIS A N 1
ATOM 792 C CA . HIS A 1 101 ? -0.685 11.405 21.664 1.00 50.53 101 HIS A CA 1
ATOM 793 C C . HIS A 1 101 ? 0.330 10.361 21.108 1.00 50.53 101 HIS A C 1
ATOM 795 O O . HIS A 1 101 ? 1.489 10.700 20.892 1.00 50.53 101 HIS A O 1
ATOM 801 N N . SER A 1 102 ? -0.044 9.102 20.828 1.00 52.00 102 SER A N 1
ATOM 802 C CA . SER A 1 102 ? 0.905 7.996 20.502 1.00 52.00 102 SER A CA 1
ATOM 803 C C . SER A 1 102 ? 1.073 7.625 19.003 1.00 52.00 102 SER A C 1
ATOM 805 O O . SER A 1 102 ? 1.146 6.453 18.632 1.00 52.00 102 SER A O 1
ATOM 807 N N . PHE A 1 103 ? 1.122 8.618 18.111 1.00 53.38 103 PHE A N 1
ATOM 808 C CA . PHE A 1 103 ? 1.182 8.418 16.650 1.00 53.38 103 PHE A CA 1
ATOM 809 C C . PHE A 1 103 ? 2.518 7.806 16.157 1.00 53.38 103 PHE A C 1
ATOM 811 O O . PHE A 1 103 ? 2.537 6.939 15.288 1.00 53.38 103 PHE A O 1
ATOM 818 N N . PHE A 1 104 ? 3.650 8.182 16.761 1.00 52.00 104 PHE A N 1
ATOM 819 C CA . PHE A 1 104 ? 4.988 7.916 16.203 1.00 52.00 104 PHE A CA 1
ATOM 820 C C . PHE A 1 104 ? 5.543 6.494 16.405 1.00 52.00 104 PHE A C 1
ATOM 822 O O . PHE A 1 104 ? 6.502 6.106 15.739 1.00 52.00 104 PHE A O 1
ATOM 829 N N . LYS A 1 105 ? 4.969 5.687 17.306 1.00 49.00 105 LYS A N 1
ATOM 830 C CA . LYS A 1 105 ? 5.575 4.399 17.700 1.00 49.00 105 LYS A CA 1
ATOM 831 C C . LYS A 1 105 ? 5.372 3.282 16.666 1.00 49.00 105 LYS A C 1
ATOM 833 O O . LYS A 1 105 ? 6.242 2.432 16.512 1.00 49.00 105 LYS A O 1
ATOM 838 N N . HIS A 1 106 ? 4.256 3.302 15.938 1.00 55.38 106 HIS A N 1
ATOM 839 C CA . HIS A 1 106 ? 3.901 2.245 14.981 1.00 55.38 106 HIS A CA 1
ATOM 840 C C . HIS A 1 106 ? 4.519 2.469 13.594 1.00 55.38 106 HIS A C 1
ATOM 842 O O . 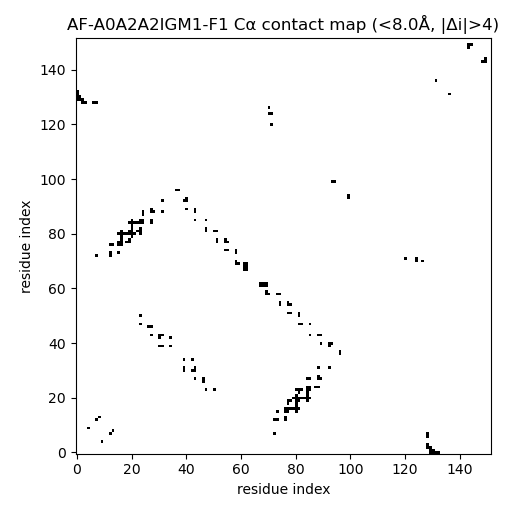HIS A 1 106 ? 4.850 1.505 12.908 1.00 55.38 106 HIS A O 1
ATOM 848 N N . PHE A 1 107 ? 4.770 3.730 13.223 1.00 52.16 107 PHE A N 1
ATOM 849 C CA . PHE A 1 107 ? 5.415 4.096 11.958 1.00 52.16 107 PHE A CA 1
ATOM 850 C C . PHE A 1 107 ? 6.831 3.506 11.826 1.00 52.16 107 PHE A C 1
ATOM 852 O O . PHE A 1 107 ? 7.232 3.079 10.748 1.00 52.16 107 PHE A O 1
ATOM 859 N N . ARG A 1 108 ? 7.564 3.404 12.944 1.00 51.69 108 ARG A N 1
ATOM 860 C CA . ARG A 1 108 ? 8.962 2.945 12.984 1.00 51.69 108 ARG A CA 1
ATOM 861 C C . ARG A 1 108 ? 9.130 1.434 12.772 1.00 51.69 108 ARG A C 1
ATOM 863 O O . ARG A 1 108 ? 10.139 1.004 12.225 1.00 51.69 108 ARG A O 1
ATOM 870 N N . LEU A 1 109 ? 8.147 0.627 13.188 1.00 51.03 109 LEU A N 1
ATOM 871 C CA . LEU A 1 109 ? 8.158 -0.826 12.953 1.00 51.03 109 LEU A CA 1
ATOM 872 C C . LEU A 1 109 ? 7.863 -1.153 11.480 1.00 51.03 109 LEU A C 1
ATOM 874 O O . LEU A 1 109 ? 8.423 -2.095 10.928 1.00 51.03 109 LEU A O 1
ATOM 878 N N . TYR A 1 110 ? 7.020 -0.335 10.844 1.00 53.31 110 TYR A N 1
ATOM 879 C CA . TYR A 1 110 ? 6.661 -0.450 9.430 1.00 53.31 110 TYR A CA 1
ATOM 880 C C . TYR A 1 110 ? 7.857 -0.207 8.504 1.00 53.31 110 TYR A C 1
ATOM 882 O O . TYR A 1 110 ? 8.054 -0.943 7.539 1.00 53.31 110 TYR A O 1
ATOM 890 N N . THR A 1 111 ? 8.698 0.780 8.824 1.00 56.75 111 THR A N 1
ATOM 891 C CA . THR A 1 111 ? 9.899 1.088 8.031 1.00 56.75 111 THR A CA 1
ATOM 892 C C . THR A 1 111 ? 10.928 -0.045 8.074 1.00 56.75 111 THR A C 1
ATOM 894 O O . THR A 1 111 ? 11.622 -0.270 7.090 1.00 56.75 111 THR A O 1
ATOM 897 N N . LEU A 1 112 ? 11.002 -0.794 9.180 1.00 56.22 112 LEU A N 1
ATOM 898 C CA . LEU A 1 112 ? 11.982 -1.867 9.376 1.00 56.22 112 LEU A CA 1
ATOM 899 C C . LEU A 1 112 ? 11.707 -3.108 8.506 1.00 56.22 112 LEU A C 1
ATOM 901 O O . LEU A 1 112 ? 12.651 -3.747 8.054 1.00 56.22 112 LEU A O 1
ATOM 905 N N . PHE A 1 113 ? 10.435 -3.439 8.256 1.00 48.25 113 PHE A N 1
ATOM 906 C CA . PHE A 1 113 ? 10.039 -4.600 7.443 1.00 48.25 113 PHE A CA 1
ATOM 907 C C . PHE A 1 113 ? 9.925 -4.288 5.947 1.00 48.25 113 PHE A C 1
ATOM 909 O O . PHE A 1 113 ? 10.250 -5.137 5.120 1.00 48.25 113 PHE A O 1
ATOM 916 N N . LEU A 1 114 ? 9.498 -3.075 5.585 1.00 49.81 114 LEU A N 1
AT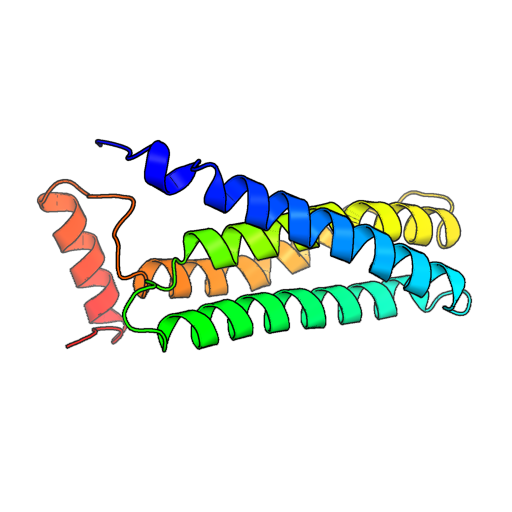OM 917 C CA . LEU A 1 114 ? 9.387 -2.669 4.179 1.00 49.81 114 LEU A CA 1
ATOM 918 C C . LEU A 1 114 ? 10.755 -2.461 3.518 1.00 49.81 114 LEU A C 1
ATOM 920 O O . LEU A 1 114 ? 10.903 -2.718 2.328 1.00 49.81 114 LEU A O 1
ATOM 924 N N . PHE A 1 115 ? 11.764 -2.047 4.285 1.00 63.72 115 PHE A N 1
ATOM 925 C CA . PHE A 1 115 ? 13.106 -1.774 3.772 1.00 63.72 115 PHE A CA 1
ATOM 926 C C . PHE A 1 115 ? 13.816 -2.997 3.146 1.00 63.72 115 PHE A C 1
ATOM 928 O O . PHE A 1 115 ? 14.287 -2.879 2.016 1.00 63.72 115 PHE A O 1
ATOM 935 N N . PRO A 1 116 ? 13.875 -4.186 3.782 1.00 59.88 116 PRO A N 1
ATOM 936 C CA . PRO A 1 116 ? 14.476 -5.364 3.152 1.00 59.88 116 PRO A CA 1
ATOM 937 C C . PRO A 1 116 ? 13.676 -5.872 1.944 1.00 59.88 116 PRO A C 1
ATOM 939 O O . PRO A 1 116 ? 14.277 -6.296 0.961 1.00 59.88 116 PRO A O 1
ATOM 942 N N . LEU A 1 117 ? 12.342 -5.767 1.966 1.00 48.69 117 LEU A N 1
ATOM 943 C CA . LEU A 1 117 ? 11.502 -6.123 0.815 1.00 48.69 117 LEU A CA 1
ATOM 944 C C . LEU A 1 117 ? 11.796 -5.212 -0.392 1.00 48.69 117 LEU A C 1
ATOM 946 O O . LEU A 1 117 ? 11.882 -5.678 -1.525 1.00 48.69 117 LEU A O 1
ATOM 950 N N . PHE A 1 118 ? 12.021 -3.922 -0.128 1.00 50.47 118 PHE A N 1
ATOM 951 C CA . PHE A 1 118 ? 12.407 -2.919 -1.120 1.00 50.47 118 PHE A CA 1
ATOM 952 C C . PHE A 1 118 ? 13.777 -3.216 -1.751 1.00 50.47 118 PHE A C 1
ATOM 954 O O . PHE A 1 118 ? 13.936 -3.081 -2.961 1.00 50.47 118 PHE A O 1
ATOM 961 N N . LEU A 1 119 ? 14.750 -3.684 -0.960 1.00 57.41 119 LEU A N 1
ATOM 962 C CA . LEU A 1 119 ? 16.077 -4.065 -1.462 1.00 57.41 119 LEU A CA 1
ATOM 963 C C . LEU A 1 119 ? 16.038 -5.294 -2.380 1.00 57.41 119 LEU A C 1
ATOM 965 O O . LEU A 1 119 ? 16.722 -5.309 -3.400 1.00 57.41 119 LEU A O 1
ATOM 969 N N . VAL A 1 120 ? 15.219 -6.298 -2.051 1.00 60.03 120 VAL A N 1
ATOM 970 C CA . VAL A 1 120 ? 15.037 -7.494 -2.894 1.00 60.03 120 VAL A CA 1
ATOM 971 C C . VAL A 1 120 ? 14.384 -7.127 -4.228 1.00 60.03 120 VAL A C 1
ATOM 973 O O . VAL A 1 120 ? 14.806 -7.592 -5.279 1.00 60.03 120 VAL A O 1
ATOM 976 N N . LEU A 1 121 ? 13.388 -6.245 -4.210 1.00 49.59 121 LEU A N 1
ATOM 977 C CA . LEU A 1 121 ? 12.682 -5.815 -5.417 1.00 49.59 121 LEU A CA 1
ATOM 978 C C . LEU A 1 121 ? 13.537 -4.952 -6.360 1.00 49.59 121 LEU A C 1
ATOM 980 O O . LEU A 1 121 ? 13.436 -5.109 -7.574 1.00 49.59 121 LEU A O 1
ATOM 984 N N . ILE A 1 122 ? 14.418 -4.097 -5.825 1.00 55.69 122 ILE A N 1
ATOM 985 C CA . ILE A 1 122 ? 15.405 -3.355 -6.633 1.00 55.69 122 ILE A CA 1
ATOM 986 C C . ILE A 1 122 ? 16.301 -4.313 -7.426 1.00 55.69 122 ILE A C 1
ATOM 988 O O . ILE A 1 122 ? 16.669 -4.011 -8.557 1.00 55.69 122 ILE A O 1
ATOM 992 N N . TYR A 1 123 ? 16.637 -5.459 -6.837 1.00 54.78 123 TYR A N 1
ATOM 993 C CA . TYR A 1 123 ? 17.539 -6.431 -7.438 1.00 54.78 123 TYR A CA 1
ATOM 994 C C . TYR A 1 123 ? 16.908 -7.203 -8.612 1.00 54.78 123 TYR A C 1
ATOM 996 O O . TYR A 1 123 ? 17.587 -7.493 -9.590 1.00 54.78 123 TYR A O 1
ATOM 1004 N N . PHE A 1 124 ? 15.605 -7.502 -8.549 1.00 54.28 124 PHE A N 1
ATOM 1005 C CA . PHE A 1 124 ? 14.906 -8.293 -9.574 1.00 54.28 124 PHE A CA 1
ATOM 1006 C C . PHE A 1 124 ? 14.270 -7.471 -10.708 1.00 54.28 124 PHE A C 1
ATOM 1008 O O . PHE A 1 124 ? 13.671 -8.059 -11.609 1.00 54.28 124 PHE A O 1
ATOM 1015 N N . ASN A 1 125 ? 14.376 -6.141 -10.679 1.00 52.16 125 ASN A N 1
ATOM 1016 C CA . ASN A 1 125 ? 13.732 -5.270 -11.660 1.00 52.16 125 ASN A CA 1
ATOM 1017 C C . ASN A 1 125 ? 14.377 -5.390 -13.058 1.00 52.16 125 ASN A C 1
ATOM 1019 O O . ASN A 1 125 ? 15.577 -5.179 -13.213 1.00 52.16 125 ASN A O 1
ATOM 1023 N N . GLU A 1 126 ? 13.571 -5.702 -14.077 1.00 44.38 126 GLU A N 1
ATOM 1024 C CA . GLU A 1 126 ? 14.043 -6.013 -15.438 1.00 44.38 126 GLU A CA 1
ATOM 1025 C C . GLU A 1 126 ? 14.411 -4.766 -16.258 1.00 44.38 126 GLU A C 1
ATOM 1027 O O . GLU A 1 126 ? 15.238 -4.851 -17.165 1.00 44.38 126 GLU A O 1
ATOM 1032 N N . ILE A 1 127 ? 13.857 -3.595 -15.913 1.00 55.19 127 ILE A N 1
ATOM 1033 C CA . ILE A 1 127 ? 14.210 -2.311 -16.534 1.00 55.19 127 ILE A CA 1
ATOM 1034 C C . ILE A 1 127 ? 14.957 -1.452 -15.498 1.00 55.19 127 ILE A C 1
ATOM 1036 O O . ILE A 1 127 ? 14.338 -0.926 -14.564 1.00 55.19 127 ILE A O 1
ATOM 1040 N N . PRO A 1 128 ? 16.289 -1.293 -15.620 1.00 54.12 128 PRO A N 1
ATOM 1041 C CA . PRO A 1 128 ? 17.070 -0.515 -14.668 1.00 54.12 128 PRO A CA 1
ATOM 1042 C C . PRO A 1 128 ? 16.751 0.982 -14.801 1.00 54.12 128 PRO A C 1
ATOM 1044 O O . PRO A 1 128 ? 17.117 1.631 -15.775 1.00 54.12 128 PRO A O 1
ATOM 1047 N N . PHE A 1 129 ? 16.104 1.549 -13.783 1.00 53.75 129 PHE A N 1
ATOM 1048 C CA . PHE A 1 129 ? 15.802 2.988 -13.676 1.00 53.75 129 PHE A CA 1
ATOM 1049 C C . PHE A 1 129 ? 17.003 3.820 -13.183 1.00 53.75 129 PHE A C 1
ATOM 1051 O O . PHE A 1 129 ? 16.991 5.048 -13.255 1.00 53.75 129 PHE A O 1
ATOM 1058 N N . VAL A 1 130 ? 18.052 3.152 -12.685 1.00 50.97 130 VAL A N 1
ATOM 1059 C CA . VAL A 1 130 ? 19.353 3.743 -12.347 1.00 50.97 130 VAL A CA 1
ATOM 1060 C C . VAL A 1 130 ? 20.432 2.973 -13.093 1.00 50.97 130 VAL A C 1
ATOM 1062 O O . VAL A 1 130 ? 20.789 1.858 -12.724 1.00 50.97 130 VAL A O 1
ATOM 1065 N N . THR A 1 131 ? 20.989 3.582 -14.134 1.00 55.31 131 THR A N 1
ATOM 1066 C CA . THR A 1 131 ? 22.220 3.091 -14.756 1.00 55.31 131 THR A CA 1
ATOM 1067 C C . THR A 1 131 ? 23.412 3.669 -14.002 1.00 55.31 131 THR A C 1
ATOM 1069 O O . THR A 1 131 ? 23.625 4.888 -14.002 1.00 55.31 131 THR A O 1
ATOM 1072 N N . PHE A 1 132 ? 24.183 2.807 -13.345 1.00 57.19 132 PHE A N 1
ATOM 1073 C CA . PHE A 1 132 ? 25.439 3.200 -12.715 1.00 57.19 132 PHE A CA 1
ATOM 1074 C C . PHE A 1 132 ? 26.536 3.362 -13.769 1.00 57.19 132 PHE A C 1
ATOM 1076 O O . PHE A 1 132 ? 26.546 2.687 -14.796 1.00 57.19 132 PHE A O 1
ATOM 1083 N N . GLU A 1 133 ? 27.496 4.247 -13.512 1.00 61.62 133 GLU A N 1
ATOM 1084 C CA . GLU A 1 133 ? 28.726 4.256 -14.299 1.00 61.62 133 GLU A CA 1
ATOM 1085 C C . GLU A 1 133 ? 29.493 2.945 -14.054 1.00 61.62 133 GLU A C 1
ATOM 1087 O O . GLU A 1 133 ? 29.516 2.424 -12.934 1.00 61.62 133 GLU A O 1
ATOM 1092 N N . LYS A 1 134 ? 30.142 2.421 -15.103 1.00 57.75 134 LYS A N 1
ATOM 1093 C CA . LYS A 1 134 ? 30.794 1.096 -15.136 1.00 57.75 134 LYS A CA 1
ATOM 1094 C C . LYS A 1 134 ? 31.595 0.687 -13.876 1.00 57.75 134 LYS A C 1
ATOM 1096 O O . LYS A 1 134 ? 31.479 -0.477 -13.497 1.00 57.75 134 LYS A O 1
ATOM 1101 N N . PRO A 1 135 ? 32.366 1.556 -13.184 1.00 64.12 135 PRO A N 1
ATOM 1102 C CA . PRO A 1 135 ? 33.102 1.129 -11.985 1.00 64.12 135 PRO A CA 1
ATOM 1103 C C . PRO A 1 135 ? 32.222 0.879 -10.744 1.00 64.12 135 PRO A C 1
ATOM 1105 O O . PRO A 1 135 ? 32.635 0.158 -9.837 1.00 64.12 135 PRO A O 1
ATOM 1108 N N . LEU A 1 136 ? 31.025 1.468 -10.673 1.00 62.59 136 LEU A N 1
ATOM 1109 C CA . LEU A 1 136 ? 30.083 1.288 -9.560 1.00 62.59 136 LEU A CA 1
ATOM 1110 C C . LEU A 1 136 ? 29.225 0.037 -9.743 1.00 62.59 136 LEU A C 1
ATOM 1112 O O . LEU A 1 136 ? 29.001 -0.687 -8.777 1.00 62.59 136 LEU A O 1
ATOM 1116 N N . GLN A 1 137 ? 28.822 -0.246 -10.981 1.00 67.88 137 GLN A N 1
ATOM 1117 C CA . GLN A 1 137 ? 28.030 -1.427 -11.322 1.00 67.88 137 GLN A CA 1
ATOM 1118 C C . GLN A 1 137 ? 28.765 -2.724 -10.937 1.00 67.88 137 GLN A C 1
ATOM 1120 O O . GLN A 1 137 ? 28.222 -3.540 -10.203 1.00 67.88 137 GLN A O 1
ATOM 1125 N N . GLN A 1 138 ? 30.064 -2.825 -11.251 1.00 66.31 138 GLN A N 1
ATOM 1126 C CA . GLN A 1 138 ? 30.899 -3.977 -10.874 1.00 66.31 138 GLN A CA 1
ATOM 1127 C C . GLN A 1 138 ? 31.026 -4.195 -9.358 1.00 66.31 138 GLN A C 1
ATOM 1129 O O . GLN A 1 138 ? 31.117 -5.331 -8.897 1.00 66.31 138 GLN A O 1
ATOM 1134 N N . LYS A 1 139 ? 31.052 -3.124 -8.552 1.00 70.75 139 LYS A N 1
ATOM 1135 C CA . LYS A 1 139 ? 31.115 -3.254 -7.084 1.00 70.75 139 LYS A CA 1
ATOM 1136 C C . LYS A 1 139 ? 29.811 -3.789 -6.511 1.00 70.75 139 LYS A C 1
ATOM 1138 O O . LYS A 1 139 ? 29.845 -4.582 -5.576 1.00 70.75 139 LYS A O 1
ATOM 1143 N N . VAL A 1 140 ? 28.690 -3.341 -7.063 1.00 66.19 140 VAL A N 1
ATOM 1144 C CA . VAL A 1 140 ? 27.355 -3.786 -6.668 1.00 66.19 140 VAL A CA 1
ATOM 1145 C C . VAL A 1 140 ? 27.175 -5.259 -7.041 1.00 66.19 140 VAL A C 1
ATOM 1147 O O . VAL A 1 140 ? 26.838 -6.058 -6.170 1.00 66.19 140 VAL A O 1
ATOM 1150 N N . ASP A 1 141 ? 27.540 -5.644 -8.265 1.00 68.12 141 ASP A N 1
ATOM 1151 C CA . ASP A 1 141 ? 27.477 -7.033 -8.732 1.00 68.12 141 ASP A CA 1
ATOM 1152 C C . ASP A 1 141 ? 28.328 -7.971 -7.861 1.00 68.12 141 ASP A C 1
ATOM 1154 O O . ASP A 1 141 ? 27.849 -9.016 -7.426 1.0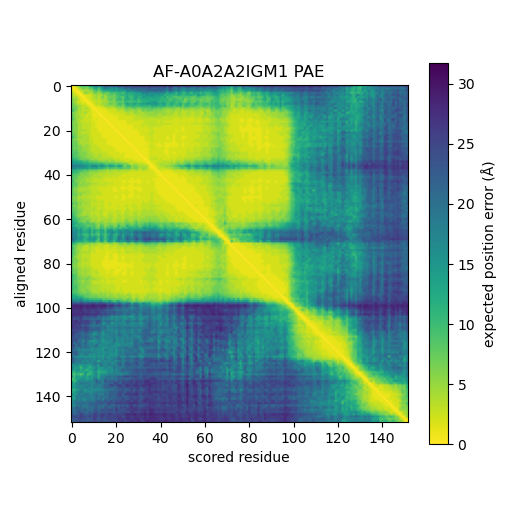0 68.12 141 ASP A O 1
ATOM 1158 N N . ASN A 1 142 ? 29.553 -7.573 -7.499 1.00 71.44 142 ASN A N 1
ATOM 1159 C CA . ASN A 1 142 ? 30.426 -8.375 -6.632 1.00 71.44 142 ASN A CA 1
ATOM 1160 C C . ASN A 1 142 ? 29.855 -8.589 -5.218 1.00 71.44 142 ASN A C 1
ATOM 1162 O O . ASN A 1 142 ? 30.023 -9.663 -4.637 1.00 71.44 142 ASN A O 1
ATOM 1166 N N . ILE A 1 143 ? 29.170 -7.586 -4.656 1.00 71.81 143 ILE A N 1
ATOM 1167 C CA . ILE A 1 143 ? 28.485 -7.716 -3.363 1.00 71.81 143 ILE A CA 1
ATOM 1168 C C . ILE A 1 143 ? 27.326 -8.708 -3.487 1.00 71.81 143 ILE A C 1
ATOM 1170 O O . ILE A 1 143 ? 27.197 -9.593 -2.644 1.00 71.81 143 ILE A O 1
ATOM 1174 N N . PHE A 1 144 ? 26.528 -8.623 -4.553 1.00 63.72 144 PHE A N 1
ATOM 1175 C CA . PHE A 1 144 ? 25.414 -9.544 -4.785 1.00 63.72 144 PHE A CA 1
ATOM 1176 C C . PHE A 1 144 ? 25.858 -10.989 -5.075 1.00 63.72 144 PHE A C 1
ATOM 1178 O O . PHE A 1 144 ? 25.219 -11.930 -4.601 1.00 63.72 144 PHE A O 1
ATOM 1185 N N . VAL A 1 145 ? 26.994 -11.179 -5.753 1.00 72.06 145 VAL A N 1
ATOM 1186 C CA . VAL A 1 145 ? 27.632 -12.496 -5.934 1.00 72.06 145 VAL A CA 1
ATOM 1187 C C . VAL A 1 145 ? 28.043 -13.094 -4.590 1.00 72.06 145 VAL A C 1
ATOM 1189 O O . VAL A 1 145 ? 27.779 -14.266 -4.331 1.00 72.06 145 VAL A O 1
ATOM 1192 N N . SER A 1 146 ? 28.627 -12.291 -3.694 1.00 70.12 146 SER A N 1
ATOM 1193 C CA . SER A 1 146 ? 29.073 -12.764 -2.374 1.00 70.12 146 SER A CA 1
ATOM 1194 C C . SER A 1 146 ? 27.944 -13.226 -1.443 1.00 70.12 146 SER A C 1
ATOM 1196 O O . SER A 1 146 ? 28.202 -13.966 -0.496 1.00 70.12 146 SER A O 1
ATOM 1198 N N . ILE A 1 147 ? 26.701 -12.825 -1.726 1.00 69.19 147 ILE A N 1
ATOM 1199 C CA . ILE A 1 147 ? 25.498 -13.228 -0.981 1.00 69.19 147 ILE A CA 1
ATOM 1200 C C . ILE A 1 147 ? 24.617 -14.224 -1.755 1.00 69.19 147 ILE A C 1
ATOM 1202 O O . ILE A 1 147 ? 23.529 -14.555 -1.293 1.00 69.19 147 ILE A O 1
ATOM 1206 N N . GLY A 1 148 ? 25.090 -14.732 -2.902 1.00 62.72 148 GLY A N 1
ATOM 1207 C CA . GLY A 1 148 ? 24.475 -15.850 -3.626 1.00 62.72 148 GLY A CA 1
ATOM 1208 C C . GLY A 1 148 ? 23.196 -15.524 -4.403 1.00 62.72 148 GLY A C 1
ATOM 1209 O O . GLY A 1 148 ? 22.391 -16.423 -4.624 1.00 62.72 148 GLY A O 1
ATOM 1210 N N . LEU A 1 149 ? 22.982 -14.266 -4.804 1.00 58.22 149 LEU A N 1
ATOM 1211 C CA . LEU A 1 149 ? 21.716 -13.817 -5.406 1.00 58.22 149 LEU A CA 1
ATOM 1212 C C . LEU A 1 149 ? 21.679 -13.768 -6.948 1.00 58.22 149 LEU A C 1
ATOM 1214 O O . LEU A 1 149 ? 20.724 -13.230 -7.481 1.00 58.22 149 LEU A O 1
ATOM 1218 N N . MET A 1 150 ? 22.642 -14.316 -7.695 1.00 55.16 150 MET A N 1
ATOM 1219 C CA . MET A 1 150 ? 22.686 -14.111 -9.158 1.00 55.16 150 MET A CA 1
ATOM 1220 C C . MET A 1 150 ? 21.524 -14.749 -9.950 1.00 55.16 150 MET A C 1
ATOM 1222 O O . MET A 1 150 ? 21.174 -15.908 -9.737 1.00 55.16 150 MET A O 1
ATOM 1226 N N . LYS A 1 151 ? 20.982 -13.981 -10.909 1.00 51.31 151 LYS A N 1
ATOM 1227 C CA . LYS A 1 151 ? 20.102 -14.428 -12.007 1.00 51.31 151 LYS A CA 1
ATOM 1228 C C . LYS A 1 151 ? 21.014 -14.840 -13.182 1.00 51.31 151 LYS A C 1
ATOM 1230 O O . LYS A 1 151 ? 21.856 -14.029 -13.567 1.00 51.31 151 LYS A O 1
ATOM 1235 N N . GLU A 1 152 ? 20.898 -16.082 -13.666 1.00 43.31 152 GLU A N 1
ATOM 1236 C CA . GLU A 1 152 ? 21.581 -16.570 -14.889 1.00 43.31 152 GLU A CA 1
ATOM 1237 C C . GLU A 1 152 ? 21.118 -15.828 -16.150 1.00 43.31 152 GLU A C 1
ATOM 1239 O O . GLU A 1 152 ? 19.917 -15.467 -16.218 1.00 43.31 152 GLU A O 1
#